Protein AF-A0A644YIU4-F1 (afdb_monomer)

Radius of gyration: 30.13 Å; Cα contacts (8 Å, |Δi|>4): 147; chains: 1; bounding box: 71×39×71 Å

Mean predicted aligned error: 15.91 Å

Foldseek 3Di:
DPDPPVVVVVVPPVPDDDDPQDQDPPPRDRAKDWDDWDWDWDDPVDQQAIWTKIKIWIAHPPPRDIDIDIDIDGDHHDDPPDPPVVVVVVVVVVLVPDDPVVSVVVVVVVLCVLDDPDDPDQDPVNLVSVLVVQLVVVVVVVCVVCVVVVHPDDDPVCSCVRRPVVSVVD

Nearest PDB structures (foldseek):
  2nlk-assembly1_A  TM=4.184E-01  e=1.588E-01  Homo sapiens
  2g5z-assembly1_A  TM=4.501E-01  e=1.317E+00  Aequorea victoria
  5exc-assembly1_C  TM=4.242E-01  e=1.486E+00  Dendronephthya sp. SSAL-2002
  6gp1-assembly1_A  TM=3.666E-01  e=1.399E+00  Lobophyllia hemprichii
  8igd-assembly1_A  TM=3.492E-01  e=1.579E+00  Arabidopsis thaliana

pLDDT: mean 74.52, std 19.33, range [28.09, 94.88]

Solvent-accessible surface area (backbone atoms only — not comparable to full-atom values): 10512 Å² total; per-residue (Å²): 142,81,79,74,70,64,66,71,57,63,76,70,63,82,81,68,77,89,74,77,88,57,56,36,93,86,78,60,47,65,58,64,46,80,78,50,75,52,74,48,81,44,72,57,98,56,92,81,18,40,38,38,38,34,43,30,40,35,34,29,74,82,76,65,50,76,48,79,47,78,49,79,45,73,41,75,53,81,75,77,79,80,58,63,71,60,52,54,52,52,55,50,56,56,54,71,72,46,56,67,72,56,45,56,57,50,49,59,54,53,47,60,76,64,50,63,94,86,58,96,70,86,48,75,68,38,50,54,53,51,45,54,54,49,42,56,54,46,49,51,52,50,54,53,50,33,54,75,72,73,41,94,76,82,55,70,66,57,48,38,62,72,41,47,51,64,54,72,72,106

Structure (mmCIF, N/CA/C/O backbone):
data_AF-A0A644YIU4-F1
#
_entry.id   AF-A0A644YIU4-F1
#
loop_
_atom_site.group_PDB
_atom_site.id
_atom_site.type_symbol
_atom_site.label_atom_id
_atom_site.label_alt_id
_atom_site.label_comp_id
_atom_site.label_asym_id
_atom_site.label_entity_id
_atom_site.label_seq_id
_atom_site.pdbx_PDB_ins_code
_atom_site.Cartn_x
_atom_site.Cartn_y
_atom_site.Cartn_z
_atom_site.occupancy
_atom_site.B_iso_or_equiv
_atom_site.auth_seq_id
_atom_site.auth_comp_id
_atom_site.auth_asym_id
_atom_site.auth_atom_id
_atom_site.pdbx_PDB_model_num
ATOM 1 N N . MET A 1 1 ? -2.515 -24.870 -18.665 1.00 37.53 1 MET A N 1
ATOM 2 C CA . MET A 1 1 ? -1.575 -23.976 -17.951 1.00 37.53 1 MET A CA 1
ATOM 3 C C . MET A 1 1 ? -0.208 -24.645 -17.859 1.00 37.53 1 MET A C 1
ATOM 5 O O . MET A 1 1 ? 0.027 -25.376 -16.913 1.00 37.53 1 MET A O 1
ATOM 9 N N . GLY A 1 2 ? 0.673 -24.462 -18.846 1.00 35.34 2 GLY A N 1
ATOM 10 C CA . GLY A 1 2 ? 1.984 -25.132 -18.809 1.00 35.34 2 GLY A CA 1
ATOM 11 C C . GLY A 1 2 ? 3.060 -24.584 -19.746 1.00 35.34 2 GLY A C 1
ATOM 12 O O . GLY A 1 2 ? 4.132 -25.153 -19.802 1.00 35.34 2 GLY A O 1
ATOM 13 N N . VAL A 1 3 ? 2.814 -23.488 -20.472 1.00 31.75 3 VAL A N 1
ATOM 14 C CA . VAL A 1 3 ? 3.658 -23.115 -21.630 1.00 31.75 3 VAL A CA 1
ATOM 15 C C . VAL A 1 3 ? 4.562 -21.896 -21.380 1.00 31.75 3 VAL A C 1
ATOM 17 O O . VAL A 1 3 ? 5.275 -21.464 -22.279 1.00 31.75 3 VAL A O 1
ATOM 20 N N . LEU A 1 4 ? 4.541 -21.308 -20.174 1.00 33.03 4 LEU A N 1
ATOM 21 C CA . LEU A 1 4 ? 5.275 -20.062 -19.889 1.00 33.03 4 LEU A CA 1
ATOM 22 C C . LEU A 1 4 ? 6.594 -20.259 -19.121 1.00 33.03 4 LEU A C 1
ATOM 24 O O . LEU A 1 4 ? 7.428 -19.359 -19.121 1.00 33.03 4 LEU A O 1
ATOM 28 N N . LEU A 1 5 ? 6.812 -21.425 -18.503 1.00 34.62 5 LEU A N 1
ATOM 29 C CA . LEU A 1 5 ? 8.052 -21.726 -17.772 1.00 34.62 5 LEU A CA 1
ATOM 30 C C . LEU A 1 5 ? 9.185 -22.232 -18.685 1.00 34.62 5 LEU A C 1
ATOM 32 O O . LEU A 1 5 ? 10.351 -22.046 -18.347 1.00 34.62 5 LEU A O 1
ATOM 36 N N . ASP A 1 6 ? 8.872 -22.756 -19.875 1.00 29.41 6 ASP A N 1
ATOM 37 C CA . ASP A 1 6 ? 9.889 -23.279 -20.803 1.00 29.41 6 ASP A CA 1
ATOM 38 C C . ASP A 1 6 ? 10.662 -22.188 -21.562 1.00 29.41 6 ASP A C 1
ATOM 40 O O . ASP A 1 6 ? 11.787 -22.414 -22.003 1.00 29.41 6 ASP A O 1
ATOM 44 N N . LYS A 1 7 ? 10.134 -20.959 -21.655 1.00 32.50 7 LYS A N 1
ATOM 45 C CA . LYS A 1 7 ? 10.847 -19.854 -22.324 1.00 32.50 7 LYS A CA 1
ATOM 46 C C . LYS A 1 7 ? 11.963 -19.233 -21.482 1.00 32.50 7 LYS A C 1
ATOM 48 O O . LYS A 1 7 ? 12.878 -18.645 -22.047 1.00 32.50 7 LYS A O 1
ATOM 53 N N . LEU A 1 8 ? 11.941 -19.401 -20.158 1.00 30.11 8 LEU A N 1
ATOM 54 C CA . LEU A 1 8 ? 13.021 -18.922 -19.282 1.00 30.11 8 LEU A CA 1
ATOM 55 C C . LEU A 1 8 ? 14.241 -19.856 -19.276 1.00 30.11 8 LEU A C 1
ATOM 57 O O . LEU A 1 8 ? 15.320 -19.439 -18.865 1.00 30.11 8 LEU A O 1
ATOM 61 N N . ARG A 1 9 ? 14.103 -21.088 -19.786 1.00 30.33 9 ARG A N 1
ATOM 62 C CA . ARG A 1 9 ? 15.213 -22.044 -19.919 1.00 30.33 9 ARG A CA 1
ATOM 63 C C . ARG A 1 9 ? 16.067 -21.807 -21.172 1.00 30.33 9 ARG A C 1
ATOM 65 O O . ARG A 1 9 ? 17.262 -22.072 -21.144 1.00 30.33 9 ARG A O 1
ATOM 72 N N . LEU A 1 10 ? 15.492 -21.207 -22.219 1.00 34.16 10 LEU A N 1
ATOM 73 C CA . LEU A 1 10 ? 16.189 -20.908 -23.480 1.00 34.16 10 LEU A CA 1
ATOM 74 C C . LEU A 1 10 ? 17.226 -19.774 -23.376 1.00 34.16 10 LEU A C 1
ATOM 76 O O . LEU A 1 10 ? 18.124 -19.699 -24.209 1.00 34.16 10 LEU A O 1
ATOM 80 N N . CYS A 1 11 ? 17.175 -18.924 -22.343 1.00 28.09 11 CYS A N 1
ATOM 81 C CA . CYS A 1 11 ? 18.210 -17.901 -22.123 1.00 28.09 11 CYS A CA 1
ATOM 82 C C . CYS A 1 11 ? 19.535 -18.468 -21.577 1.00 28.09 11 CYS A C 1
ATOM 84 O O . CYS A 1 11 ? 20.538 -17.760 -21.586 1.00 28.09 11 CYS A O 1
ATOM 86 N N . GLY A 1 12 ? 19.560 -19.719 -21.099 1.00 29.08 12 GLY A N 1
ATOM 87 C CA . GLY A 1 12 ? 20.746 -20.335 -20.489 1.00 29.08 12 GLY A CA 1
ATOM 88 C C . GLY A 1 12 ? 21.592 -21.208 -21.423 1.00 29.08 12 GLY A C 1
ATOM 89 O O . GLY A 1 12 ? 22.679 -21.623 -21.030 1.00 29.08 12 GLY A O 1
ATOM 90 N N . GLU A 1 13 ? 21.127 -21.498 -22.643 1.00 29.80 13 GLU A N 1
ATOM 91 C CA . GLU A 1 13 ? 21.777 -22.463 -23.549 1.00 29.80 13 GLU A CA 1
ATOM 92 C C . GLU A 1 13 ? 22.543 -21.841 -24.725 1.00 29.80 13 GLU A C 1
ATOM 94 O O . GLU A 1 13 ? 23.185 -22.566 -25.476 1.00 29.80 13 GLU A O 1
ATOM 99 N N . VAL A 1 14 ? 22.600 -20.509 -24.838 1.00 32.44 14 VAL A N 1
ATOM 100 C CA . VAL A 1 14 ? 23.427 -19.812 -25.854 1.00 32.44 14 VAL A CA 1
ATOM 101 C C . VAL A 1 14 ? 24.814 -19.431 -25.299 1.00 32.44 14 VAL A C 1
ATOM 103 O O . VAL A 1 14 ? 25.458 -18.494 -25.755 1.00 32.44 14 VAL A O 1
ATOM 106 N N . LEU A 1 15 ? 25.296 -20.148 -24.278 1.00 35.03 15 LEU A N 1
ATOM 107 C CA . LEU A 1 15 ? 26.651 -19.990 -23.722 1.00 35.03 15 LEU A CA 1
ATOM 108 C C . LEU A 1 15 ? 27.529 -21.234 -23.923 1.00 35.03 15 LEU A C 1
ATOM 110 O O . LEU A 1 15 ? 28.481 -21.454 -23.176 1.00 35.03 15 LEU A O 1
ATOM 114 N N . ARG A 1 16 ? 27.243 -22.052 -24.942 1.00 34.22 16 ARG A N 1
ATOM 115 C CA . ARG A 1 16 ? 28.120 -23.150 -25.377 1.00 34.22 16 ARG A CA 1
ATOM 116 C C . ARG A 1 16 ? 28.193 -23.187 -26.907 1.00 34.22 16 ARG A C 1
ATOM 118 O O . ARG A 1 16 ? 27.160 -23.314 -27.549 1.00 34.22 16 ARG A O 1
ATOM 125 N N . GLY A 1 17 ? 29.402 -23.055 -27.462 1.00 31.67 17 GLY A N 1
ATOM 126 C CA . GLY A 1 17 ? 29.692 -23.115 -28.905 1.00 31.67 17 GLY A CA 1
ATOM 127 C C . GLY A 1 17 ? 30.431 -21.864 -29.405 1.00 31.67 17 GLY A C 1
ATOM 128 O O . GLY A 1 17 ? 29.782 -20.881 -29.750 1.00 31.67 17 GLY A O 1
ATOM 129 N N . THR A 1 18 ? 31.766 -21.723 -29.336 1.00 46.59 18 THR A N 1
ATOM 130 C CA . THR A 1 18 ? 32.760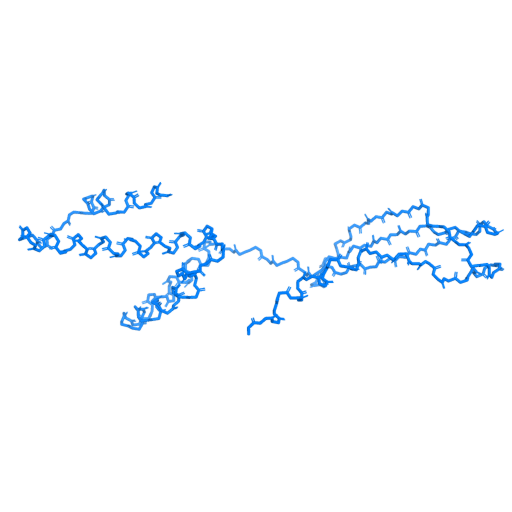 -22.383 -30.221 1.00 46.59 18 THR A CA 1
ATOM 131 C C . THR A 1 18 ? 32.149 -22.635 -31.597 1.00 46.59 18 THR A C 1
ATOM 133 O O . THR A 1 18 ? 31.279 -23.478 -31.716 1.00 46.59 18 THR A O 1
ATOM 136 N N . GLU A 1 19 ? 32.422 -21.813 -32.604 1.00 40.16 19 GLU A N 1
ATOM 137 C CA . GLU A 1 19 ? 33.450 -22.147 -33.593 1.00 40.16 19 GLU A CA 1
ATOM 138 C C . GLU A 1 19 ? 33.891 -20.892 -34.372 1.00 40.16 19 GLU A C 1
ATOM 140 O O . GLU A 1 19 ? 33.069 -20.074 -34.792 1.00 40.16 19 GLU A O 1
ATOM 145 N N . ALA A 1 20 ? 35.196 -20.754 -34.605 1.00 47.03 20 ALA A N 1
ATOM 146 C CA . ALA A 1 20 ? 35.725 -19.936 -35.689 1.00 47.03 20 ALA A CA 1
ATOM 147 C C . ALA A 1 20 ? 35.695 -20.790 -36.973 1.00 47.03 20 ALA A C 1
ATOM 149 O O . ALA A 1 20 ? 36.710 -21.331 -37.388 1.00 47.03 20 ALA A O 1
ATOM 150 N N . THR A 1 21 ? 34.524 -20.982 -37.586 1.00 48.25 21 THR A N 1
ATOM 151 C CA . THR A 1 21 ? 34.343 -21.825 -38.793 1.00 48.25 21 THR A CA 1
ATOM 152 C C . THR A 1 21 ? 34.811 -21.157 -40.100 1.00 48.25 21 THR A C 1
ATOM 154 O O . THR A 1 21 ? 34.220 -21.364 -41.159 1.00 48.25 21 THR A O 1
ATOM 157 N N . GLY A 1 22 ? 35.853 -20.326 -40.059 1.00 57.97 22 GLY A N 1
ATOM 158 C CA . GLY A 1 22 ? 36.414 -19.687 -41.252 1.00 57.97 22 GLY A CA 1
ATOM 159 C C . GLY A 1 22 ? 37.711 -20.364 -41.685 1.00 57.97 22 GLY A C 1
ATOM 160 O O . GLY A 1 22 ? 38.624 -20.486 -40.875 1.00 57.97 22 GLY A O 1
ATOM 161 N N . ALA A 1 23 ? 37.820 -20.762 -42.956 1.00 63.50 23 ALA A N 1
ATOM 162 C CA . ALA A 1 23 ? 39.106 -21.150 -43.533 1.00 63.50 23 ALA A CA 1
ATOM 163 C C . ALA A 1 23 ? 40.090 -19.969 -43.454 1.00 63.50 23 ALA A C 1
ATOM 165 O O . ALA A 1 23 ? 39.718 -18.819 -43.708 1.00 63.50 23 ALA A O 1
ATOM 166 N N . CYS A 1 24 ? 41.346 -20.239 -43.107 1.00 61.34 24 CYS A N 1
ATOM 167 C CA . CYS A 1 24 ? 42.391 -19.228 -43.058 1.00 61.34 24 CYS A CA 1
ATOM 168 C C . CYS A 1 24 ? 42.548 -18.571 -44.439 1.00 61.34 24 CYS A C 1
ATOM 170 O O . CYS A 1 24 ? 42.865 -19.247 -45.413 1.00 61.34 24 CYS A O 1
ATOM 172 N N . GLY A 1 25 ? 42.401 -17.247 -44.534 1.00 67.75 25 GLY A N 1
ATOM 173 C CA . GLY A 1 25 ? 42.569 -16.520 -45.802 1.00 67.75 25 GLY A CA 1
ATOM 174 C C . GLY A 1 25 ? 43.996 -16.536 -46.372 1.00 67.75 25 GLY A C 1
ATOM 175 O O . GLY A 1 25 ? 44.199 -16.086 -47.494 1.00 67.75 25 GLY A O 1
ATOM 176 N N . VAL A 1 26 ? 44.976 -17.038 -45.608 1.00 72.19 26 VAL A N 1
ATOM 177 C CA . VAL A 1 26 ? 46.388 -17.144 -46.012 1.00 72.19 26 VAL A CA 1
ATOM 178 C C . VAL A 1 26 ? 46.709 -18.532 -46.567 1.00 72.19 26 VAL A C 1
ATOM 180 O O . VAL A 1 26 ? 47.259 -18.636 -47.657 1.00 72.19 26 VAL A O 1
ATOM 183 N N . CYS A 1 27 ? 46.378 -19.594 -45.824 1.00 73.69 27 CYS A N 1
ATOM 184 C CA . CYS A 1 27 ? 46.751 -20.969 -46.177 1.00 73.69 27 CYS A CA 1
ATOM 185 C C . CYS A 1 27 ? 45.565 -21.897 -46.490 1.00 73.69 27 CYS A C 1
ATOM 187 O O . CYS A 1 27 ? 45.778 -23.039 -46.879 1.00 73.69 27 CYS A O 1
ATOM 189 N N . GLY A 1 28 ? 44.321 -21.437 -46.334 1.00 71.00 28 GLY A N 1
ATOM 190 C CA . GLY A 1 28 ? 43.111 -22.242 -46.544 1.00 71.00 28 GLY A CA 1
ATOM 191 C C . GLY A 1 28 ? 42.794 -23.241 -45.423 1.00 71.00 28 GLY A C 1
ATOM 192 O O . GLY A 1 28 ? 41.738 -23.866 -45.464 1.00 71.00 28 GLY A O 1
ATOM 193 N N . GLY A 1 29 ? 43.671 -23.368 -44.424 1.00 72.31 29 GLY A N 1
ATOM 194 C CA . GLY A 1 29 ? 43.523 -24.277 -43.288 1.00 72.31 29 GLY A CA 1
ATOM 195 C C . GLY A 1 29 ? 42.293 -24.001 -42.431 1.00 72.31 29 GLY A C 1
ATOM 196 O O . GLY A 1 29 ? 41.887 -22.849 -42.263 1.00 72.31 29 GLY A O 1
ATOM 197 N N . THR A 1 30 ? 41.701 -25.053 -41.872 1.00 71.62 30 THR A N 1
ATOM 198 C CA . THR A 1 30 ? 40.503 -24.955 -41.017 1.00 71.62 30 THR A CA 1
ATOM 199 C C . THR A 1 30 ? 40.824 -25.062 -39.530 1.00 71.62 30 THR A C 1
ATOM 201 O O . THR A 1 30 ? 39.967 -24.757 -38.703 1.00 71.62 30 THR A O 1
ATOM 204 N N . ASP A 1 31 ? 42.044 -25.480 -39.176 1.00 75.06 31 ASP A N 1
ATOM 205 C CA . ASP A 1 31 ? 42.468 -25.587 -37.782 1.00 75.06 31 ASP A CA 1
ATOM 206 C C . ASP A 1 31 ? 42.913 -24.221 -37.225 1.00 75.06 31 ASP A C 1
ATOM 208 O O . ASP A 1 31 ? 43.984 -23.688 -37.551 1.00 75.06 31 ASP A O 1
ATOM 212 N N . THR A 1 32 ? 42.059 -23.625 -36.389 1.00 68.56 32 THR A N 1
ATOM 213 C CA . THR A 1 32 ? 42.287 -22.323 -35.748 1.00 68.56 32 THR A CA 1
ATOM 214 C C . THR A 1 32 ? 42.022 -22.386 -34.243 1.00 68.56 32 THR A C 1
ATOM 216 O O . THR A 1 32 ? 41.074 -23.020 -33.780 1.00 68.56 32 THR A O 1
ATOM 219 N N . THR A 1 33 ? 42.860 -21.705 -33.456 1.00 70.56 33 THR A N 1
ATOM 220 C CA . THR A 1 33 ? 42.744 -21.607 -31.994 1.00 70.56 33 THR A CA 1
ATOM 221 C C . THR A 1 33 ? 42.491 -20.173 -31.544 1.00 70.56 33 THR A C 1
ATOM 223 O O . THR A 1 33 ? 43.123 -19.230 -32.012 1.00 70.56 33 THR A O 1
ATOM 226 N N . LEU A 1 34 ? 41.566 -19.997 -30.599 1.00 65.06 34 LEU A N 1
ATOM 227 C CA . LEU A 1 34 ? 41.334 -18.722 -29.914 1.00 65.06 34 LEU A CA 1
ATOM 228 C C . LEU A 1 34 ? 42.341 -18.585 -28.764 1.00 65.06 34 LEU A C 1
ATOM 230 O O . LEU A 1 34 ? 42.323 -19.409 -27.848 1.00 65.06 34 LEU A O 1
ATOM 234 N N . ARG A 1 35 ? 43.217 -17.573 -28.800 1.00 60.56 35 ARG A N 1
ATOM 235 C CA . ARG A 1 35 ? 44.297 -17.409 -27.803 1.00 60.56 35 ARG A CA 1
ATOM 236 C C . ARG A 1 35 ? 44.003 -16.396 -26.704 1.00 60.56 35 ARG A C 1
ATOM 238 O O . ARG A 1 35 ? 44.474 -16.572 -25.583 1.00 60.56 35 ARG A O 1
ATOM 245 N N . TYR A 1 36 ? 43.231 -15.357 -26.993 1.00 54.84 36 TYR A N 1
ATOM 246 C CA . TYR A 1 36 ? 42.925 -14.311 -26.021 1.00 54.84 36 TYR A CA 1
ATOM 247 C C . TYR A 1 36 ? 41.561 -13.703 -26.318 1.00 54.84 36 TYR A C 1
ATOM 249 O O . TYR A 1 36 ? 41.219 -13.538 -27.484 1.00 54.84 36 TYR A O 1
ATOM 257 N N . ALA A 1 37 ? 40.788 -13.383 -25.280 1.00 59.69 37 ALA A N 1
ATOM 258 C CA . ALA A 1 37 ? 39.533 -12.651 -25.400 1.00 59.69 37 ALA A CA 1
ATOM 259 C C . ALA A 1 37 ? 39.508 -11.520 -24.364 1.00 59.69 37 ALA A C 1
ATOM 261 O O . ALA A 1 37 ? 39.415 -11.779 -23.162 1.00 59.69 37 ALA A O 1
ATOM 262 N N . SER A 1 38 ? 39.575 -10.269 -24.819 1.00 57.00 38 SER A N 1
ATOM 263 C CA . SER A 1 38 ? 39.366 -9.085 -23.979 1.00 57.00 38 SER A CA 1
ATOM 264 C C . SER A 1 38 ? 38.004 -8.474 -24.270 1.00 57.00 38 SER A C 1
ATOM 266 O O . SER A 1 38 ? 37.691 -8.132 -25.407 1.00 57.00 38 SER A O 1
ATOM 268 N N . GLY A 1 39 ? 37.183 -8.328 -23.231 1.00 58.03 39 GLY A N 1
ATOM 269 C CA . GLY A 1 39 ? 35.919 -7.602 -23.311 1.00 58.03 39 GLY A CA 1
ATOM 270 C C . GLY A 1 39 ? 36.105 -6.146 -22.902 1.00 58.03 39 GLY A C 1
ATOM 271 O O . GLY A 1 39 ? 36.403 -5.875 -21.737 1.00 58.03 39 GLY A O 1
ATOM 272 N N . THR A 1 40 ? 35.883 -5.207 -23.817 1.00 58.84 40 THR A N 1
ATOM 273 C CA . THR A 1 40 ? 35.813 -3.776 -23.514 1.00 58.84 40 THR A CA 1
ATOM 274 C C . THR A 1 40 ? 34.353 -3.322 -23.491 1.00 58.84 40 THR A C 1
ATOM 276 O O . THR A 1 40 ? 33.566 -3.534 -24.417 1.00 58.84 40 THR A O 1
ATOM 279 N N . ARG A 1 41 ? 33.952 -2.691 -22.380 1.00 50.62 41 ARG A N 1
ATOM 280 C CA . ARG A 1 41 ? 32.654 -2.013 -22.275 1.00 50.62 41 ARG A CA 1
ATOM 281 C C . ARG A 1 41 ? 32.777 -0.652 -22.947 1.00 50.62 41 ARG A C 1
ATOM 283 O O . ARG A 1 41 ? 33.363 0.263 -22.373 1.00 50.62 41 ARG A O 1
ATOM 290 N N . HIS A 1 42 ? 32.208 -0.514 -24.136 1.00 57.25 42 HIS A N 1
ATOM 291 C CA . HIS A 1 42 ? 32.050 0.781 -24.774 1.00 57.25 42 HIS A CA 1
ATOM 292 C C . HIS A 1 42 ? 30.676 1.334 -24.396 1.00 57.25 42 HIS A C 1
ATOM 294 O O . HIS A 1 42 ? 29.643 0.719 -24.650 1.00 57.25 42 HIS A O 1
ATOM 300 N N . ASN A 1 43 ? 30.660 2.495 -23.744 1.00 54.16 43 ASN A N 1
ATOM 301 C CA . ASN A 1 43 ? 29.434 3.243 -23.509 1.00 54.16 43 ASN A CA 1
ATOM 302 C C . ASN A 1 43 ? 29.267 4.234 -24.670 1.00 54.16 43 ASN A C 1
ATOM 304 O O . ASN A 1 43 ? 29.839 5.325 -24.594 1.00 54.16 43 ASN A O 1
ATOM 308 N N . PRO A 1 44 ? 28.583 3.881 -25.777 1.00 54.59 44 PRO A N 1
ATOM 309 C CA . PRO A 1 44 ? 28.200 4.898 -26.739 1.00 54.59 44 PRO A CA 1
ATOM 310 C C . PRO A 1 44 ? 27.247 5.839 -26.000 1.00 54.59 44 PRO A C 1
ATOM 312 O O . PRO A 1 44 ? 26.249 5.413 -25.429 1.00 54.59 44 PRO A O 1
ATOM 315 N N . THR A 1 45 ? 27.547 7.128 -25.976 1.00 49.66 45 THR A N 1
ATOM 316 C CA . THR A 1 45 ? 26.739 8.170 -25.325 1.00 49.66 45 THR A CA 1
ATOM 317 C C . THR A 1 45 ? 25.393 8.428 -26.036 1.00 49.66 45 THR A C 1
ATOM 319 O O . THR A 1 45 ? 24.891 9.549 -26.027 1.00 49.66 45 THR A O 1
ATOM 322 N N . GLY A 1 46 ? 24.798 7.406 -26.663 1.00 54.56 46 GLY A N 1
ATOM 323 C CA . GLY A 1 46 ? 23.559 7.464 -27.438 1.00 54.56 46 GLY A CA 1
ATOM 324 C C . GLY A 1 46 ? 22.438 6.574 -26.872 1.00 54.56 46 GLY A C 1
ATOM 325 O O . GLY A 1 46 ? 22.680 5.730 -26.010 1.00 54.56 46 GLY A O 1
ATOM 326 N N . PRO A 1 47 ? 21.195 6.730 -27.366 1.00 53.47 47 PRO A N 1
ATOM 327 C CA . PRO A 1 47 ? 19.993 6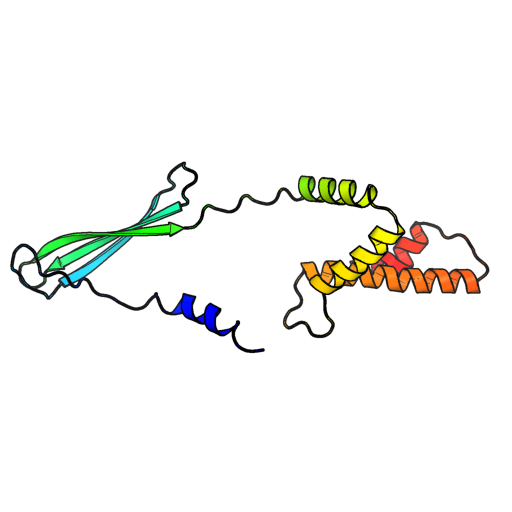.033 -26.873 1.00 53.47 47 PRO A CA 1
ATOM 328 C C . PRO A 1 47 ? 19.974 4.510 -27.125 1.00 53.47 47 PRO A C 1
ATOM 330 O O . PRO A 1 47 ? 19.050 3.817 -26.704 1.00 53.47 47 PRO A O 1
ATOM 333 N N . ASP A 1 48 ? 21.002 3.987 -27.789 1.00 54.03 48 ASP A N 1
ATOM 334 C CA . ASP A 1 48 ? 21.027 2.683 -28.450 1.00 54.03 48 ASP A CA 1
ATOM 335 C C . ASP A 1 48 ? 21.575 1.522 -27.591 1.00 54.03 48 ASP A C 1
ATOM 337 O O . ASP A 1 48 ? 21.734 0.400 -28.093 1.00 54.03 48 ASP A O 1
ATOM 341 N N . GLY A 1 49 ? 21.824 1.776 -26.301 1.00 59.16 49 GLY A N 1
ATOM 342 C CA . GLY A 1 49 ? 22.264 0.782 -25.317 1.00 59.16 49 GLY A CA 1
ATOM 343 C C . GLY A 1 49 ? 23.782 0.664 -25.150 1.00 59.16 49 GLY A C 1
ATOM 344 O O . GLY A 1 49 ? 24.559 1.273 -25.880 1.00 59.16 49 GLY A O 1
ATOM 345 N N . ILE A 1 50 ? 24.217 -0.118 -24.156 1.00 61.84 50 ILE A N 1
ATOM 346 C CA . ILE A 1 50 ? 25.645 -0.360 -23.896 1.00 61.84 50 ILE A CA 1
ATOM 347 C C . ILE A 1 50 ? 26.156 -1.396 -24.902 1.00 61.84 50 ILE A C 1
ATOM 349 O O . ILE A 1 50 ? 25.565 -2.469 -25.051 1.00 61.84 50 ILE A O 1
ATOM 353 N N . LEU A 1 51 ? 27.275 -1.100 -25.565 1.00 62.72 51 LEU A N 1
ATOM 354 C CA . LEU A 1 51 ? 27.950 -2.037 -26.458 1.00 62.72 51 LEU A CA 1
ATOM 355 C C . LEU A 1 51 ? 29.083 -2.713 -25.689 1.00 62.72 51 LEU A C 1
ATOM 357 O O . LEU A 1 51 ? 30.035 -2.067 -25.251 1.00 62.72 51 LEU A O 1
ATOM 361 N N . ILE A 1 52 ? 28.997 -4.028 -25.525 1.00 64.06 52 ILE A N 1
ATOM 362 C CA . ILE A 1 52 ? 30.139 -4.810 -25.054 1.00 64.06 52 ILE A CA 1
ATOM 363 C C . ILE A 1 52 ? 30.799 -5.405 -26.287 1.00 64.06 52 ILE A C 1
ATOM 365 O O . ILE A 1 52 ? 30.199 -6.235 -26.975 1.00 64.06 52 ILE A O 1
ATOM 369 N N . VAL A 1 53 ? 32.014 -4.947 -26.576 1.00 64.25 53 VAL A N 1
ATOM 370 C CA . VAL A 1 53 ? 32.833 -5.484 -27.660 1.00 64.25 53 VAL A CA 1
ATOM 371 C C . VAL A 1 53 ? 33.778 -6.498 -27.038 1.00 64.25 53 VAL A C 1
ATOM 373 O O . VAL A 1 53 ? 34.524 -6.178 -26.116 1.00 64.25 53 VAL A O 1
ATOM 376 N N . TYR A 1 54 ? 33.711 -7.738 -27.505 1.00 62.44 54 TYR A N 1
ATOM 377 C CA . TYR A 1 54 ? 34.724 -8.739 -27.200 1.00 62.44 54 TYR A CA 1
ATOM 378 C C . TYR A 1 54 ? 35.641 -8.849 -28.400 1.00 62.44 54 TYR A C 1
ATOM 380 O O . TYR A 1 54 ? 35.197 -9.246 -29.480 1.00 62.44 54 TYR A O 1
ATOM 388 N N . GLU A 1 55 ? 36.898 -8.487 -28.199 1.00 68.94 55 GLU A N 1
ATOM 389 C CA . GLU A 1 55 ? 37.962 -8.710 -29.164 1.00 68.94 55 GLU A CA 1
ATOM 390 C C . GLU A 1 55 ? 38.640 -10.028 -28.822 1.00 68.94 55 GLU A C 1
ATOM 392 O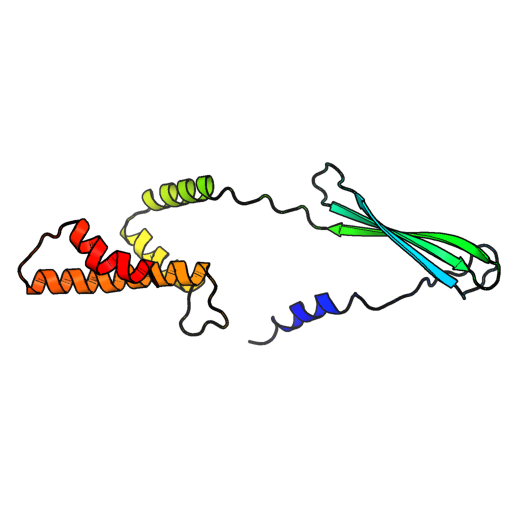 O . GLU A 1 55 ? 39.010 -10.261 -27.667 1.00 68.94 55 GLU A O 1
ATOM 397 N N . ALA A 1 56 ? 38.765 -10.899 -29.818 1.00 67.25 56 ALA A N 1
ATOM 398 C CA . ALA A 1 56 ? 39.471 -12.154 -29.675 1.00 67.25 56 ALA A CA 1
ATOM 399 C C . ALA A 1 56 ? 40.499 -12.353 -30.786 1.00 67.25 56 ALA A C 1
ATOM 401 O O . ALA A 1 56 ? 40.212 -12.114 -31.963 1.00 67.25 56 ALA A O 1
ATOM 402 N N . GLU A 1 57 ? 41.675 -12.830 -30.393 1.00 74.00 57 GLU A N 1
ATOM 403 C CA . GLU A 1 57 ? 42.763 -13.191 -31.297 1.00 74.00 57 GLU A CA 1
ATOM 404 C C . GLU A 1 57 ? 42.627 -14.668 -31.693 1.00 74.00 57 GLU A C 1
ATOM 406 O O . GLU A 1 57 ? 42.578 -15.564 -30.839 1.00 74.00 57 GLU A O 1
ATOM 411 N N . VAL A 1 58 ? 42.538 -14.913 -32.997 1.00 69.12 58 VAL A N 1
ATOM 412 C CA . VAL A 1 58 ? 42.441 -16.229 -33.632 1.00 69.12 58 VAL A CA 1
ATOM 413 C C . VAL A 1 58 ? 43.773 -16.529 -34.308 1.00 69.12 58 VAL A C 1
ATOM 415 O O . VAL A 1 58 ? 44.246 -15.741 -35.122 1.00 69.12 58 VAL A O 1
ATOM 418 N N . VAL A 1 59 ? 44.368 -17.680 -34.011 1.00 73.12 59 VAL A N 1
ATOM 419 C CA . VAL A 1 59 ? 45.628 -18.127 -34.614 1.00 73.12 59 VAL A CA 1
ATOM 420 C C . VAL A 1 59 ? 45.387 -19.385 -35.432 1.00 73.12 59 VAL A C 1
ATO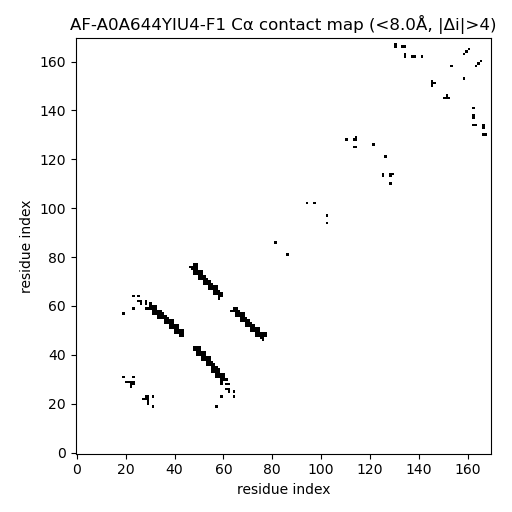M 422 O O . VAL A 1 59 ? 44.821 -20.355 -34.936 1.00 73.12 59 VAL A O 1
ATOM 425 N N . CYS A 1 60 ? 45.825 -19.389 -36.687 1.00 72.50 60 CYS A N 1
ATOM 426 C CA . CYS A 1 60 ? 45.847 -20.589 -37.513 1.00 72.50 60 CYS A CA 1
ATOM 427 C C . CYS A 1 60 ? 47.010 -21.487 -37.086 1.00 72.50 60 CYS A C 1
ATOM 429 O O . CYS A 1 60 ? 48.163 -21.054 -37.093 1.00 72.50 60 CYS A O 1
ATOM 431 N N . ASN A 1 61 ? 46.720 -22.738 -36.736 1.00 77.00 61 ASN A N 1
ATOM 432 C CA . ASN A 1 61 ? 47.743 -23.674 -36.265 1.00 77.00 61 ASN A CA 1
ATOM 433 C C . ASN A 1 61 ? 48.616 -24.218 -37.406 1.00 77.00 61 ASN A C 1
ATOM 435 O O . ASN A 1 61 ? 49.735 -24.657 -37.158 1.00 77.00 61 ASN A O 1
ATOM 439 N N . GLU A 1 62 ? 48.126 -24.169 -38.646 1.00 79.62 62 GLU A N 1
ATOM 440 C CA . GLU A 1 62 ? 48.826 -24.707 -39.816 1.00 79.62 62 GLU A CA 1
ATOM 441 C C . GLU A 1 62 ? 49.895 -23.747 -40.352 1.00 79.62 62 GLU A C 1
ATOM 443 O O . GLU A 1 62 ? 51.015 -24.162 -40.639 1.00 79.62 62 GLU A O 1
ATOM 448 N N . CYS A 1 63 ? 49.569 -22.455 -40.474 1.00 79.50 63 CYS A N 1
ATOM 449 C CA . CYS A 1 63 ? 50.480 -21.450 -41.035 1.00 79.50 63 CYS A CA 1
ATOM 450 C C . CYS A 1 63 ? 50.874 -20.331 -40.060 1.00 79.50 63 CYS A C 1
ATOM 452 O O . CYS A 1 63 ? 51.621 -19.430 -40.435 1.00 79.50 63 CYS A O 1
ATOM 454 N N . GLY A 1 64 ? 50.386 -20.356 -38.816 1.00 75.19 64 GLY A N 1
ATOM 455 C CA . GLY A 1 64 ? 50.718 -19.360 -37.790 1.00 75.19 64 GLY A CA 1
ATOM 456 C C . GLY A 1 64 ? 50.096 -17.978 -38.012 1.00 75.19 64 GLY A C 1
ATOM 457 O O . GLY A 1 64 ? 50.415 -17.046 -37.278 1.00 75.19 64 GLY A O 1
ATOM 458 N N . ALA A 1 65 ? 49.224 -17.824 -39.013 1.00 75.38 65 ALA A N 1
ATOM 459 C CA . ALA A 1 65 ? 48.555 -16.561 -39.298 1.00 75.38 65 ALA A CA 1
ATOM 460 C C . ALA A 1 65 ? 47.665 -16.135 -38.122 1.00 75.38 65 ALA A C 1
ATOM 462 O O . ALA A 1 65 ? 46.914 -16.947 -37.581 1.00 75.38 65 ALA A O 1
ATOM 463 N N . VAL A 1 66 ? 47.728 -14.855 -37.764 1.00 71.31 66 VAL A N 1
ATOM 464 C CA . VAL A 1 66 ? 46.938 -14.254 -36.686 1.00 71.31 66 VAL A CA 1
ATOM 465 C C . VAL A 1 66 ? 45.843 -13.381 -37.293 1.00 71.31 66 VAL A C 1
ATOM 467 O O . VAL A 1 66 ? 46.118 -12.555 -38.164 1.00 71.31 66 VAL A O 1
ATOM 470 N N . GLY A 1 67 ? 44.605 -13.558 -36.841 1.00 67.31 67 GLY A N 1
ATOM 471 C CA . GLY A 1 67 ? 43.456 -12.736 -37.208 1.00 67.31 67 GLY A CA 1
ATOM 472 C C . GLY A 1 67 ? 42.681 -12.282 -35.975 1.00 67.31 67 GLY A C 1
ATOM 473 O O . GLY A 1 67 ? 42.657 -12.970 -34.961 1.00 67.31 67 GLY A O 1
ATOM 474 N N . ASN A 1 68 ? 42.011 -11.135 -36.069 1.00 69.19 68 ASN A N 1
ATOM 475 C CA . ASN A 1 68 ? 41.175 -10.611 -34.988 1.00 69.19 68 ASN A CA 1
ATOM 476 C C . ASN A 1 68 ? 39.698 -10.806 -35.325 1.00 69.19 68 ASN A C 1
ATOM 478 O O . ASN A 1 68 ? 39.272 -10.570 -36.456 1.00 69.19 68 ASN A O 1
ATOM 482 N N . THR A 1 69 ? 38.904 -11.202 -34.333 1.00 63.59 69 THR A N 1
ATOM 483 C CA . THR A 1 69 ? 37.443 -11.259 -34.443 1.00 63.59 69 THR A CA 1
ATOM 484 C C . THR A 1 69 ? 36.810 -10.398 -33.362 1.00 63.59 69 THR A C 1
ATOM 486 O O . THR A 1 69 ? 37.259 -10.387 -32.217 1.00 63.59 69 THR A O 1
ATOM 489 N N . SER A 1 70 ? 35.756 -9.672 -33.726 1.00 61.84 70 SER A N 1
ATOM 490 C CA . SER A 1 70 ? 35.018 -8.809 -32.807 1.00 61.84 70 SER A CA 1
ATOM 491 C C . SER A 1 70 ? 33.578 -9.300 -32.716 1.00 61.84 70 SER A C 1
ATOM 493 O O . SER A 1 70 ? 32.888 -9.389 -33.734 1.00 61.84 70 SER A O 1
ATOM 495 N N . ARG A 1 71 ? 33.093 -9.606 -31.508 1.00 64.94 71 ARG A N 1
ATOM 496 C CA . ARG A 1 71 ? 31.657 -9.820 -31.258 1.00 64.94 71 ARG A CA 1
ATOM 497 C C . ARG A 1 71 ? 31.084 -8.634 -30.505 1.00 64.94 71 ARG A C 1
ATOM 499 O O . ARG A 1 71 ? 31.613 -8.231 -29.473 1.00 64.94 71 ARG A O 1
ATOM 506 N N . ILE A 1 72 ? 29.980 -8.108 -31.020 1.00 64.88 72 ILE A N 1
ATOM 507 C CA . ILE A 1 72 ? 29.282 -6.960 -30.450 1.00 64.88 72 ILE A CA 1
ATOM 508 C C . ILE A 1 72 ? 28.012 -7.466 -29.768 1.00 64.88 72 ILE A C 1
ATOM 510 O O . ILE A 1 72 ? 27.092 -7.939 -30.434 1.00 64.88 72 ILE A O 1
ATOM 514 N N . TRP A 1 73 ? 27.945 -7.335 -28.446 1.00 63.81 73 TRP A N 1
ATOM 515 C CA . TRP A 1 73 ? 26.714 -7.541 -27.688 1.00 63.81 73 TRP A CA 1
ATOM 516 C C . TRP A 1 73 ? 26.064 -6.196 -27.394 1.00 63.81 73 TRP A C 1
ATOM 518 O O . TRP A 1 73 ? 26.677 -5.319 -26.783 1.00 63.81 73 TRP A O 1
ATOM 528 N N . ARG A 1 74 ? 24.808 -6.044 -27.817 1.00 69.75 74 ARG A N 1
ATOM 529 C CA . ARG A 1 74 ? 23.993 -4.871 -27.503 1.00 69.75 74 ARG A CA 1
ATOM 530 C C . ARG A 1 74 ? 23.183 -5.163 -26.246 1.00 69.75 74 ARG A C 1
ATOM 532 O O . ARG A 1 74 ? 22.223 -5.931 -26.295 1.00 69.75 74 ARG A O 1
ATOM 539 N N . LEU A 1 75 ? 23.571 -4.563 -25.125 1.00 66.06 75 LEU A N 1
ATOM 540 C CA . LEU A 1 75 ? 22.726 -4.546 -23.937 1.00 66.06 75 LEU A CA 1
ATOM 541 C C . LEU A 1 75 ? 21.601 -3.531 -24.170 1.00 66.06 75 LEU A C 1
ATOM 543 O O . LEU A 1 75 ? 21.891 -2.416 -24.613 1.00 66.06 75 LEU A O 1
ATOM 547 N N . PRO A 1 76 ? 20.336 -3.878 -23.871 1.00 66.44 76 PRO A N 1
ATOM 548 C CA . PRO A 1 76 ? 19.256 -2.903 -23.842 1.00 66.44 76 PRO A CA 1
ATOM 549 C C . PRO A 1 76 ? 19.659 -1.686 -22.999 1.00 66.44 76 PRO A C 1
ATOM 551 O O . PRO A 1 76 ? 20.377 -1.858 -22.009 1.00 66.44 76 PRO A O 1
ATOM 554 N N . PRO A 1 77 ? 19.230 -0.469 -23.373 1.00 67.44 77 PRO A N 1
ATOM 555 C CA . PRO A 1 77 ? 19.564 0.728 -22.617 1.00 67.44 77 PRO A CA 1
ATOM 556 C C . PRO A 1 77 ? 19.171 0.557 -21.152 1.00 67.44 77 PRO A C 1
ATOM 558 O O . PRO A 1 77 ? 18.098 0.027 -20.843 1.00 67.44 77 PRO A O 1
ATOM 561 N N . ASP A 1 78 ? 20.055 1.004 -20.258 1.00 68.88 78 ASP A N 1
ATOM 562 C CA . ASP A 1 78 ? 19.803 0.944 -18.825 1.00 68.88 78 ASP A CA 1
ATOM 563 C C . ASP A 1 78 ? 18.500 1.682 -18.522 1.00 68.88 78 ASP A C 1
ATOM 565 O O . ASP A 1 78 ? 18.355 2.883 -18.773 1.00 68.88 78 ASP A O 1
ATOM 569 N N . LYS A 1 79 ? 17.521 0.945 -17.986 1.00 70.25 79 LYS A N 1
ATOM 570 C CA . LYS A 1 79 ? 16.241 1.531 -17.596 1.00 70.25 79 LYS A CA 1
ATOM 571 C C . LYS A 1 79 ? 16.521 2.628 -16.558 1.00 70.25 79 LYS A C 1
ATOM 573 O O . LYS A 1 79 ? 17.164 2.340 -15.543 1.00 70.25 79 LYS A O 1
ATOM 578 N N . PRO A 1 80 ? 16.031 3.867 -16.762 1.00 78.94 80 PRO A N 1
ATOM 579 C CA . PRO A 1 80 ? 16.270 4.944 -15.816 1.00 78.94 80 PRO A CA 1
ATOM 580 C C . PRO A 1 80 ? 15.730 4.554 -14.441 1.00 78.94 80 PRO A C 1
ATOM 582 O O . PRO A 1 80 ? 14.636 3.994 -14.312 1.00 78.94 80 PRO A O 1
ATOM 585 N N . ARG A 1 81 ? 16.510 4.841 -13.394 1.00 77.81 81 ARG A N 1
ATOM 586 C CA . ARG A 1 81 ? 16.097 4.551 -12.018 1.00 77.81 81 ARG A CA 1
ATOM 587 C C . ARG A 1 81 ? 14.803 5.302 -11.718 1.00 77.81 81 ARG A C 1
ATOM 589 O O . ARG A 1 81 ? 14.733 6.517 -11.890 1.00 77.81 81 ARG A O 1
ATOM 596 N N . LEU A 1 82 ? 13.797 4.585 -11.219 1.00 85.69 82 LEU A N 1
ATOM 597 C CA . LEU A 1 82 ? 12.531 5.191 -10.821 1.00 85.69 82 LEU A CA 1
ATOM 598 C C . LEU A 1 82 ? 12.771 6.221 -9.709 1.00 85.69 82 LEU A C 1
ATOM 600 O O . LEU A 1 82 ? 13.288 5.888 -8.636 1.00 85.69 82 LEU A O 1
ATOM 604 N N . ASN A 1 83 ? 12.366 7.470 -9.943 1.00 90.31 83 ASN A N 1
ATOM 605 C CA . ASN A 1 83 ? 12.379 8.492 -8.904 1.00 90.31 83 ASN A CA 1
ATOM 606 C C . ASN A 1 83 ? 11.246 8.212 -7.907 1.00 90.31 83 ASN A C 1
ATOM 608 O O . ASN A 1 83 ? 10.111 8.641 -8.098 1.00 90.31 83 ASN A O 1
ATOM 612 N N . ARG A 1 84 ? 11.578 7.495 -6.828 1.00 89.88 84 ARG A N 1
ATOM 613 C CA . ARG A 1 84 ? 10.620 7.006 -5.821 1.00 89.88 84 ARG A CA 1
ATOM 614 C C . ARG A 1 84 ? 9.780 8.121 -5.191 1.00 89.88 84 ARG A C 1
ATOM 616 O O . ARG A 1 84 ? 8.592 7.930 -4.973 1.00 89.88 84 ARG A O 1
ATOM 623 N N . LYS A 1 85 ? 10.381 9.288 -4.917 1.00 92.00 85 LYS A N 1
ATOM 624 C CA . LYS A 1 85 ? 9.675 10.427 -4.300 1.00 92.00 85 LYS A CA 1
ATOM 625 C C . LYS A 1 85 ? 8.693 11.074 -5.268 1.00 92.00 85 LYS A C 1
ATOM 627 O O . LYS A 1 85 ? 7.602 11.445 -4.855 1.00 92.00 85 LYS A O 1
ATOM 632 N N . LYS A 1 86 ? 9.096 11.225 -6.533 1.00 93.38 86 LYS A N 1
ATOM 633 C CA . LYS A 1 86 ? 8.229 11.765 -7.584 1.00 93.38 86 LYS A CA 1
ATOM 634 C C . LYS A 1 86 ? 7.052 10.820 -7.832 1.00 93.38 86 LYS A C 1
ATOM 636 O O . LYS A 1 86 ? 5.913 11.246 -7.709 1.00 93.38 86 LYS A O 1
ATOM 641 N N . PHE A 1 87 ? 7.350 9.536 -8.021 1.00 91.81 87 PHE A N 1
ATOM 642 C CA . PHE A 1 87 ? 6.350 8.492 -8.219 1.00 91.81 87 PHE A CA 1
ATOM 643 C C . PHE A 1 87 ? 5.316 8.446 -7.083 1.00 91.81 87 PHE A C 1
ATOM 645 O O . PHE A 1 87 ? 4.122 8.452 -7.345 1.00 91.81 87 PHE A O 1
ATOM 652 N N . ALA A 1 88 ? 5.758 8.480 -5.819 1.00 90.62 88 ALA A N 1
ATOM 653 C CA . ALA A 1 88 ? 4.843 8.465 -4.677 1.00 90.62 88 ALA A CA 1
ATOM 654 C C . ALA A 1 88 ? 3.886 9.669 -4.657 1.00 90.62 88 ALA A C 1
ATOM 656 O O . ALA A 1 88 ? 2.712 9.513 -4.341 1.00 90.62 88 ALA A O 1
ATOM 657 N N . LYS A 1 89 ? 4.379 10.865 -5.002 1.00 94.12 89 LYS A N 1
ATOM 658 C CA . LYS A 1 89 ? 3.554 12.080 -5.039 1.00 94.12 89 LYS A CA 1
ATOM 659 C C . LYS A 1 89 ? 2.531 12.049 -6.170 1.00 94.12 89 LYS A C 1
ATOM 661 O O . LYS A 1 89 ? 1.388 12.417 -5.943 1.00 94.12 89 LYS A O 1
ATOM 666 N N . GLU A 1 90 ? 2.946 11.623 -7.359 1.00 94.69 90 GLU A N 1
ATOM 667 C CA . GLU A 1 90 ? 2.073 11.553 -8.536 1.00 94.69 90 GLU A CA 1
ATOM 668 C C . GLU A 1 90 ? 0.937 10.552 -8.314 1.00 94.69 90 GLU A C 1
ATOM 670 O O . GLU A 1 90 ? -0.227 10.908 -8.464 1.00 94.69 90 GLU A O 1
ATOM 675 N N . VAL A 1 91 ? 1.258 9.348 -7.833 1.00 93.50 91 VAL A N 1
ATOM 676 C CA . VAL A 1 91 ? 0.254 8.305 -7.578 1.00 93.50 91 VAL A CA 1
ATOM 677 C C . VAL A 1 91 ? -0.752 8.725 -6.505 1.00 93.50 91 VAL A C 1
ATOM 679 O O . VAL A 1 91 ? -1.945 8.485 -6.668 1.00 93.50 91 VAL A O 1
ATOM 682 N N . LEU A 1 92 ? -0.305 9.361 -5.414 1.00 92.00 92 LEU A N 1
ATOM 683 C CA . LEU A 1 92 ? -1.225 9.845 -4.378 1.00 92.00 92 LEU A CA 1
ATOM 684 C C . LEU A 1 92 ? -2.128 10.968 -4.895 1.00 92.00 92 LEU A C 1
ATOM 686 O O . LEU A 1 92 ? -3.325 10.942 -4.634 1.00 92.00 92 LEU A O 1
ATOM 690 N N . ALA A 1 93 ? -1.581 11.902 -5.675 1.00 94.44 93 ALA A N 1
ATOM 691 C CA . ALA A 1 93 ? -2.363 12.985 -6.262 1.00 94.44 93 ALA A CA 1
ATOM 692 C C . ALA A 1 93 ? -3.419 12.473 -7.258 1.00 94.44 93 ALA A C 1
ATOM 694 O O . ALA A 1 93 ? -4.525 13.006 -7.300 1.00 94.44 93 ALA A O 1
ATOM 695 N N . GLU A 1 94 ? -3.104 11.442 -8.047 1.00 92.31 94 GLU A N 1
ATOM 696 C CA . GLU A 1 94 ? -4.075 10.780 -8.930 1.00 92.31 94 GLU A CA 1
ATOM 697 C C . GLU A 1 94 ? -5.140 10.017 -8.133 1.00 92.31 94 GLU A C 1
ATOM 699 O O . GLU A 1 94 ? -6.321 10.047 -8.482 1.00 92.31 94 GLU A O 1
ATOM 704 N N . PHE A 1 95 ? -4.744 9.363 -7.038 1.00 89.94 95 PHE A N 1
ATOM 705 C CA . PHE A 1 95 ? -5.662 8.617 -6.183 1.00 89.94 95 PHE A CA 1
ATOM 706 C C . PHE A 1 95 ? -6.672 9.529 -5.474 1.00 89.94 95 PHE A C 1
ATOM 708 O O . PHE A 1 95 ? -7.857 9.209 -5.444 1.00 89.94 95 PHE A O 1
ATOM 715 N N . GLU A 1 96 ? -6.231 10.684 -4.971 1.00 90.06 96 GLU A N 1
ATOM 716 C CA . GLU A 1 96 ? -7.088 11.683 -4.311 1.00 90.06 96 GLU A CA 1
ATOM 717 C C . GLU A 1 96 ? -8.134 12.310 -5.249 1.00 90.06 96 GLU A C 1
ATOM 719 O O . GLU A 1 96 ? -9.159 12.806 -4.786 1.00 90.06 96 GLU A O 1
ATOM 724 N N . GLN A 1 97 ? -7.907 12.280 -6.565 1.00 91.81 97 GLN A N 1
ATOM 725 C CA . GLN A 1 97 ? -8.862 12.781 -7.560 1.00 91.81 97 GLN A CA 1
ATOM 726 C C . GLN A 1 97 ? -9.978 11.780 -7.882 1.00 91.81 97 GLN A C 1
ATOM 728 O O . GLN A 1 97 ? -10.976 12.149 -8.508 1.00 91.81 97 GLN A O 1
ATOM 733 N N . MET A 1 98 ? -9.822 10.509 -7.502 1.00 85.94 98 MET A N 1
ATOM 734 C CA . MET A 1 98 ? -10.843 9.497 -7.744 1.00 85.94 98 MET A CA 1
ATOM 735 C C . MET A 1 98 ? -11.992 9.604 -6.738 1.00 85.94 98 MET A C 1
ATOM 737 O O . MET A 1 98 ? -11.802 9.903 -5.564 1.00 85.94 98 MET A O 1
ATOM 741 N N . ASP A 1 99 ? -13.203 9.286 -7.200 1.00 89.50 99 ASP A N 1
ATOM 742 C CA . ASP A 1 99 ? -14.358 9.108 -6.319 1.00 89.50 99 ASP A CA 1
ATOM 743 C C . ASP A 1 99 ? -14.104 7.986 -5.300 1.00 89.50 99 ASP A C 1
ATOM 745 O O . ASP A 1 99 ? -13.592 6.926 -5.666 1.00 89.50 99 ASP A O 1
ATOM 749 N N . VAL A 1 100 ? -14.509 8.203 -4.046 1.00 87.56 100 VAL A N 1
ATOM 750 C CA . VAL A 1 100 ? -14.213 7.313 -2.908 1.00 87.56 100 VAL A CA 1
ATOM 751 C C . VAL A 1 100 ? -14.680 5.878 -3.169 1.00 87.56 100 VAL A C 1
ATOM 753 O O . VAL A 1 100 ? -13.910 4.934 -2.997 1.00 87.56 100 VAL A O 1
ATOM 756 N N . LEU A 1 101 ? -15.909 5.693 -3.667 1.00 86.25 101 LEU A N 1
ATOM 757 C CA . LEU A 1 101 ? -16.460 4.354 -3.907 1.00 86.25 101 LEU A CA 1
ATOM 758 C C . LEU A 1 101 ? -15.745 3.644 -5.061 1.00 86.25 101 LEU A C 1
ATOM 760 O O . LEU A 1 101 ? -15.529 2.428 -5.018 1.00 86.25 101 LEU A O 1
ATOM 764 N N . ARG A 1 102 ? -15.355 4.393 -6.100 1.00 87.00 102 ARG A N 1
ATOM 765 C CA . ARG A 1 102 ? -14.525 3.845 -7.183 1.00 87.00 102 ARG A CA 1
ATOM 766 C C . ARG A 1 102 ? -13.137 3.477 -6.682 1.00 87.00 102 ARG A C 1
ATOM 768 O O . ARG A 1 102 ? -12.655 2.398 -7.028 1.00 87.00 102 ARG A O 1
ATOM 775 N N . ALA A 1 103 ? -12.517 4.343 -5.887 1.00 88.19 103 ALA A N 1
ATOM 776 C CA . ALA A 1 103 ? -11.188 4.131 -5.337 1.00 88.19 103 ALA A CA 1
ATOM 777 C C . ALA A 1 103 ? -11.141 2.830 -4.525 1.00 88.19 103 ALA A C 1
ATOM 779 O O . ALA A 1 103 ? -10.307 1.974 -4.815 1.00 88.19 103 ALA A O 1
ATOM 780 N N . ASP A 1 104 ? -12.099 2.615 -3.623 1.00 87.50 104 ASP A N 1
ATOM 781 C CA . ASP A 1 104 ? -12.182 1.397 -2.809 1.00 87.50 104 ASP A CA 1
ATOM 782 C C . ASP A 1 104 ? -12.372 0.133 -3.662 1.00 87.50 104 ASP A C 1
ATOM 784 O O . ASP A 1 104 ? -11.690 -0.884 -3.474 1.00 87.50 104 ASP A O 1
ATOM 788 N N . PHE A 1 105 ? -13.264 0.196 -4.655 1.00 89.38 105 PHE A N 1
ATOM 789 C CA . PHE A 1 105 ? -13.533 -0.932 -5.545 1.00 89.38 105 PHE A CA 1
ATOM 790 C C . PHE A 1 105 ? -12.308 -1.320 -6.385 1.00 89.38 105 PHE A C 1
ATOM 792 O O . PHE A 1 105 ? -11.962 -2.505 -6.489 1.00 89.38 105 PHE A O 1
ATOM 799 N N . PHE A 1 106 ? -11.629 -0.339 -6.985 1.00 90.00 106 PHE A N 1
ATOM 800 C CA . PHE A 1 106 ? -10.438 -0.595 -7.795 1.00 90.00 106 PHE A CA 1
ATOM 801 C C . PHE A 1 106 ? -9.217 -0.945 -6.944 1.00 90.00 106 PHE A C 1
ATOM 803 O O . PHE A 1 106 ? -8.420 -1.782 -7.372 1.00 90.00 106 PHE A O 1
ATOM 810 N N . LEU A 1 107 ? -9.107 -0.419 -5.722 1.00 91.19 107 LEU A N 1
ATOM 811 C CA . LEU A 1 107 ? -8.055 -0.792 -4.780 1.00 91.19 107 LEU A CA 1
ATOM 812 C C . LEU A 1 107 ? -8.153 -2.276 -4.411 1.00 91.19 107 LEU A C 1
ATOM 814 O O . LEU A 1 107 ? -7.149 -2.991 -4.444 1.00 91.19 107 LEU A O 1
ATOM 818 N N . ARG A 1 108 ? -9.367 -2.786 -4.159 1.00 88.88 108 ARG A N 1
ATOM 819 C CA . ARG A 1 108 ? -9.576 -4.218 -3.892 1.00 88.88 108 ARG A CA 1
ATOM 820 C C . ARG A 1 108 ? -9.174 -5.097 -5.078 1.00 88.88 108 ARG A C 1
ATOM 822 O O . ARG A 1 108 ? -8.604 -6.167 -4.865 1.00 88.88 108 ARG A O 1
ATOM 829 N N . LYS A 1 109 ? -9.427 -4.648 -6.313 1.00 89.06 109 LYS A N 1
ATOM 830 C CA . LYS A 1 109 ? -8.964 -5.342 -7.528 1.00 89.06 109 LYS A CA 1
ATOM 831 C C . LYS A 1 109 ? -7.443 -5.304 -7.669 1.00 89.06 109 LYS A C 1
ATOM 833 O O . LYS A 1 109 ? -6.845 -6.338 -7.947 1.00 89.06 109 LYS A O 1
ATOM 838 N N . ALA A 1 110 ? -6.823 -4.148 -7.441 1.00 90.38 110 ALA A N 1
ATOM 839 C CA . ALA A 1 110 ? -5.376 -3.968 -7.542 1.00 90.38 110 ALA A CA 1
ATOM 840 C C . ALA A 1 110 ? -4.609 -4.834 -6.532 1.00 90.38 110 ALA A C 1
ATOM 842 O O . ALA A 1 110 ? -3.575 -5.408 -6.871 1.00 90.38 110 ALA A O 1
ATOM 843 N N . ILE A 1 111 ? -5.152 -5.001 -5.321 1.00 91.75 111 ILE A N 1
ATOM 844 C CA . ILE A 1 111 ? -4.608 -5.918 -4.311 1.00 91.75 111 ILE A CA 1
ATOM 845 C C . ILE A 1 111 ? -4.477 -7.344 -4.874 1.00 91.75 111 ILE A C 1
ATOM 847 O O . ILE A 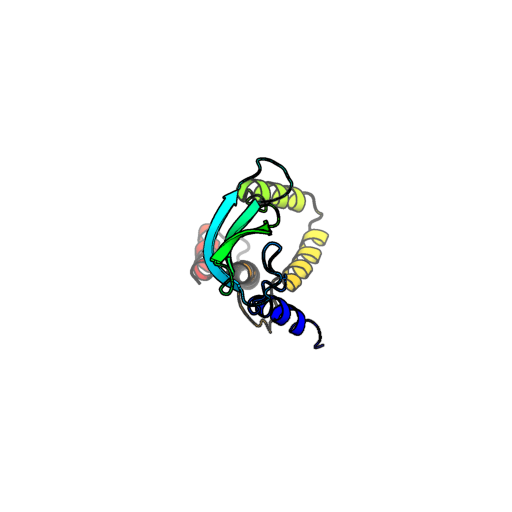1 111 ? -3.430 -7.963 -4.706 1.00 91.75 111 ILE A O 1
ATOM 851 N N . GLY A 1 112 ? -5.482 -7.839 -5.603 1.00 86.69 112 GLY A N 1
ATOM 852 C CA . GLY A 1 112 ? -5.454 -9.182 -6.197 1.00 86.69 112 GLY A CA 1
ATOM 853 C C . GLY A 1 112 ? -4.391 -9.380 -7.285 1.00 86.69 112 GLY A C 1
ATOM 854 O O . GLY A 1 112 ? -4.028 -10.514 -7.580 1.00 86.69 112 GLY A O 1
ATOM 855 N N . CYS A 1 113 ? -3.861 -8.298 -7.862 1.00 87.38 113 CYS A N 1
ATOM 856 C CA . CYS A 1 113 ? -2.748 -8.367 -8.812 1.00 87.38 113 CYS A CA 1
ATOM 857 C C . CYS A 1 113 ? -1.387 -8.531 -8.119 1.00 87.38 113 CYS A C 1
ATOM 859 O O . CYS A 1 113 ? -0.441 -9.002 -8.744 1.00 87.38 113 CYS A O 1
ATOM 861 N N . MET A 1 114 ? -1.279 -8.106 -6.857 1.00 88.19 114 MET A N 1
ATOM 862 C CA . MET A 1 114 ? -0.025 -8.079 -6.097 1.00 88.19 114 MET A CA 1
ATOM 863 C C . MET A 1 114 ? 0.090 -9.243 -5.117 1.00 88.19 114 MET A C 1
ATOM 865 O O . MET A 1 114 ? 1.196 -9.698 -4.837 1.00 88.19 114 MET A O 1
ATOM 869 N N . VAL A 1 115 ? -1.037 -9.691 -4.559 1.00 90.25 115 VAL A N 1
ATOM 870 C CA . VAL A 1 115 ? -1.072 -10.729 -3.529 1.00 90.25 115 VAL A CA 1
ATOM 871 C C . VAL A 1 115 ? -2.183 -11.738 -3.796 1.00 90.25 115 VAL A C 1
ATOM 873 O O . VAL A 1 115 ? -3.300 -11.382 -4.170 1.00 90.25 115 VAL A O 1
ATOM 876 N N . ALA A 1 116 ? -1.874 -13.009 -3.557 1.00 87.25 116 ALA A N 1
ATOM 877 C CA . ALA A 1 116 ? -2.796 -14.134 -3.659 1.00 87.25 116 ALA A CA 1
ATOM 878 C C . ALA A 1 116 ? -2.587 -15.084 -2.464 1.00 87.25 116 ALA A C 1
ATOM 880 O O . ALA A 1 116 ? -1.518 -15.056 -1.855 1.00 87.25 116 ALA A O 1
ATOM 881 N N . PRO A 1 117 ? -3.577 -15.917 -2.097 1.00 85.62 117 PRO A N 1
ATOM 882 C CA . PRO A 1 117 ? -3.389 -16.918 -1.045 1.00 85.62 117 PRO A CA 1
ATOM 883 C C . PRO A 1 117 ? -2.297 -17.936 -1.411 1.00 85.62 117 PRO A C 1
ATOM 885 O O . PRO A 1 117 ? -1.461 -18.259 -0.574 1.00 85.62 117 PRO A O 1
ATOM 888 N N . ASP A 1 118 ? -2.245 -18.353 -2.679 1.00 85.19 118 ASP A N 1
ATOM 889 C CA . ASP A 1 118 ? -1.309 -19.366 -3.174 1.00 85.19 118 ASP A CA 1
ATOM 890 C C . ASP A 1 118 ? -0.183 -18.722 -4.001 1.00 85.19 118 ASP A C 1
ATOM 892 O O . ASP A 1 118 ? -0.121 -18.846 -5.227 1.00 85.19 118 ASP A O 1
ATOM 896 N N . MET A 1 119 ? 0.706 -17.980 -3.337 1.00 84.69 119 MET A N 1
ATOM 897 C CA . MET A 1 119 ? 1.890 -17.394 -3.978 1.00 84.69 119 MET A CA 1
ATOM 898 C C . MET A 1 119 ? 3.084 -18.345 -3.920 1.00 84.69 119 MET A C 1
ATOM 900 O O . MET A 1 119 ? 3.393 -18.912 -2.875 1.00 84.69 119 MET A O 1
ATOM 904 N N . ARG A 1 120 ? 3.808 -18.469 -5.039 1.00 85.31 120 ARG A N 1
ATOM 905 C CA . ARG A 1 120 ? 5.052 -19.252 -5.100 1.00 85.31 120 ARG A CA 1
ATOM 906 C C . ARG A 1 120 ? 6.160 -18.637 -4.242 1.00 85.31 120 ARG A C 1
ATOM 908 O O . ARG A 1 120 ? 6.909 -19.364 -3.602 1.00 85.31 120 ARG A O 1
ATOM 915 N N . GLU A 1 121 ? 6.262 -17.312 -4.254 1.00 88.44 121 GLU A N 1
ATOM 916 C CA . GLU A 1 121 ? 7.239 -16.538 -3.492 1.00 88.44 121 GLU A CA 1
ATOM 917 C C . GLU A 1 121 ? 6.571 -15.273 -2.956 1.00 88.44 121 GLU A C 1
ATOM 919 O O . GLU A 1 121 ? 5.729 -14.673 -3.627 1.00 88.44 121 GLU A O 1
ATOM 924 N N . VAL A 1 122 ? 6.960 -14.863 -1.750 1.00 88.50 122 VAL A N 1
ATOM 925 C CA . VAL A 1 122 ? 6.467 -13.639 -1.113 1.00 88.50 122 VAL A CA 1
ATOM 926 C C . VAL A 1 122 ? 7.575 -12.596 -1.172 1.00 88.50 122 VAL A C 1
ATOM 928 O O . VAL A 1 122 ? 8.563 -12.688 -0.445 1.00 88.50 122 VAL A O 1
ATOM 931 N N . THR A 1 123 ? 7.428 -11.613 -2.060 1.00 90.25 123 THR A N 1
ATOM 932 C CA . THR A 1 123 ? 8.412 -10.533 -2.207 1.00 90.25 123 THR A CA 1
ATOM 933 C C . THR A 1 123 ? 8.222 -9.452 -1.130 1.00 90.25 123 THR A C 1
ATOM 935 O O . THR A 1 123 ? 7.130 -9.327 -0.566 1.00 90.25 123 THR A O 1
ATOM 938 N N . PRO A 1 124 ? 9.240 -8.620 -0.837 1.00 88.44 124 PRO A N 1
ATOM 939 C CA . PRO A 1 124 ? 9.099 -7.503 0.103 1.00 88.44 124 PRO A CA 1
ATOM 940 C C . PRO A 1 124 ? 7.969 -6.527 -0.263 1.00 88.44 124 PRO A C 1
ATOM 942 O O . PRO A 1 124 ? 7.303 -5.980 0.617 1.00 88.44 124 PRO A O 1
ATOM 945 N N . GLU A 1 125 ? 7.713 -6.331 -1.557 1.00 89.31 125 GLU A N 1
ATOM 946 C CA . GLU A 1 125 ? 6.605 -5.518 -2.062 1.00 89.31 125 GLU A CA 1
ATOM 947 C C . GLU A 1 125 ? 5.249 -6.153 -1.728 1.00 89.31 125 GLU A C 1
ATOM 949 O O . GLU A 1 125 ? 4.336 -5.455 -1.280 1.00 89.31 125 GLU A O 1
ATOM 954 N N . ALA A 1 126 ? 5.131 -7.479 -1.873 1.00 91.00 126 ALA A N 1
ATOM 955 C CA . ALA A 1 126 ? 3.941 -8.228 -1.478 1.00 91.00 126 ALA A CA 1
ATOM 956 C C . ALA A 1 126 ? 3.693 -8.129 0.038 1.00 91.00 126 ALA A C 1
ATOM 958 O O . ALA A 1 126 ? 2.561 -7.877 0.455 1.00 91.00 126 ALA A O 1
ATOM 959 N N . VAL A 1 127 ? 4.740 -8.227 0.871 1.00 92.25 127 VAL A N 1
ATOM 960 C CA . VAL A 1 127 ? 4.631 -8.025 2.333 1.00 92.25 127 VAL A CA 1
ATOM 961 C C . VAL A 1 127 ? 4.096 -6.631 2.665 1.00 92.25 127 VAL A C 1
ATOM 963 O O . VAL A 1 127 ? 3.246 -6.496 3.545 1.00 92.25 127 VAL A O 1
ATOM 966 N N . GLY A 1 128 ? 4.537 -5.596 1.943 1.00 92.69 128 GLY A N 1
ATOM 967 C CA . GLY A 1 128 ? 4.012 -4.237 2.102 1.00 92.69 128 GLY A CA 1
ATOM 968 C C . GLY A 1 128 ? 2.496 -4.159 1.892 1.00 92.69 128 GLY A C 1
ATOM 969 O O . GLY A 1 128 ? 1.784 -3.576 2.713 1.00 92.69 128 GLY A O 1
ATOM 970 N N . VAL A 1 129 ? 1.985 -4.807 0.841 1.00 93.50 129 VAL A N 1
ATOM 971 C CA . VAL A 1 129 ? 0.539 -4.871 0.558 1.00 93.50 129 VAL A CA 1
ATOM 972 C C . VAL A 1 129 ? -0.201 -5.706 1.609 1.00 93.50 129 VAL A C 1
ATOM 974 O O . VAL A 1 129 ? -1.266 -5.302 2.075 1.00 93.50 129 VAL A O 1
ATOM 977 N N . LEU A 1 130 ? 0.363 -6.834 2.048 1.00 93.56 130 LEU A N 1
ATOM 978 C CA . LEU A 1 130 ? -0.233 -7.664 3.102 1.00 93.56 130 LEU A CA 1
ATOM 979 C C . LEU A 1 130 ? -0.354 -6.909 4.434 1.00 93.56 130 LEU A C 1
ATOM 981 O O . LEU A 1 130 ? -1.382 -7.022 5.103 1.00 93.56 130 LEU A O 1
ATOM 985 N N . LYS A 1 131 ? 0.644 -6.094 4.799 1.00 94.38 131 LYS A N 1
ATOM 986 C CA . LYS A 1 131 ? 0.574 -5.216 5.979 1.00 94.38 131 LYS A CA 1
ATOM 987 C C . LYS A 1 131 ? -0.556 -4.197 5.861 1.00 94.38 131 LYS A C 1
ATOM 989 O O . LYS A 1 131 ? -1.297 -4.018 6.823 1.00 94.38 131 LYS A O 1
ATOM 994 N N . LEU A 1 132 ? -0.738 -3.586 4.688 1.00 93.31 132 LEU A N 1
ATOM 995 C CA . LEU A 1 132 ? -1.852 -2.666 4.433 1.00 93.31 132 LEU A CA 1
ATOM 996 C C . LEU A 1 132 ? -3.207 -3.357 4.644 1.00 93.31 132 LEU A C 1
ATOM 998 O O . LEU A 1 132 ? -4.068 -2.827 5.347 1.00 93.31 132 LEU A O 1
ATOM 1002 N N . ILE A 1 133 ? -3.379 -4.568 4.105 1.00 93.75 133 ILE A N 1
ATOM 1003 C CA . ILE A 1 133 ? -4.605 -5.360 4.297 1.00 93.75 133 ILE A CA 1
ATOM 1004 C C . ILE A 1 133 ? -4.809 -5.693 5.777 1.00 93.75 133 ILE A C 1
ATOM 1006 O O . ILE A 1 133 ? -5.922 -5.584 6.290 1.00 93.75 133 ILE A O 1
ATOM 1010 N N . LYS A 1 134 ? -3.743 -6.090 6.478 1.00 94.19 134 LYS A N 1
ATOM 1011 C CA . LYS A 1 134 ? -3.807 -6.432 7.900 1.00 94.19 134 LYS A CA 1
ATOM 1012 C C . LYS A 1 134 ? -4.200 -5.226 8.752 1.00 94.19 134 LYS A C 1
ATOM 1014 O O . LYS A 1 134 ? -5.016 -5.400 9.653 1.00 94.19 134 LYS A O 1
ATOM 1019 N N . ILE A 1 135 ? -3.693 -4.029 8.439 1.00 94.88 135 ILE A N 1
ATOM 1020 C CA . ILE A 1 135 ? -4.109 -2.782 9.098 1.00 94.88 135 ILE A CA 1
ATOM 1021 C C . ILE A 1 135 ? -5.610 -2.591 8.903 1.00 94.88 135 ILE A C 1
ATOM 1023 O O . ILE A 1 135 ? -6.316 -2.477 9.893 1.00 94.88 135 ILE A O 1
ATOM 1027 N N . ALA A 1 136 ? -6.121 -2.674 7.671 1.00 92.88 136 ALA A N 1
ATOM 1028 C CA . ALA A 1 136 ? -7.554 -2.511 7.410 1.00 92.88 136 ALA A CA 1
ATOM 1029 C C . ALA A 1 136 ? -8.432 -3.500 8.208 1.00 92.88 136 ALA A C 1
ATOM 1031 O O . ALA A 1 136 ? -9.462 -3.112 8.761 1.00 92.88 136 ALA A O 1
ATOM 1032 N N . VAL A 1 137 ? -8.010 -4.766 8.318 1.00 94.19 137 VAL A N 1
ATOM 1033 C CA . VAL A 1 137 ? -8.726 -5.791 9.100 1.00 94.19 137 VAL A CA 1
ATOM 1034 C C . VAL A 1 137 ? -8.737 -5.458 10.592 1.00 94.19 137 VAL A C 1
ATOM 1036 O O . VAL A 1 137 ? -9.786 -5.539 11.231 1.00 94.19 137 VAL A O 1
ATOM 1039 N N . GLU A 1 138 ? -7.589 -5.096 11.160 1.00 94.00 138 GLU A N 1
ATOM 1040 C CA . GLU A 1 138 ? -7.500 -4.768 12.586 1.00 94.00 138 GLU A CA 1
ATOM 1041 C C . GLU A 1 138 ? -8.189 -3.432 12.909 1.00 94.00 138 GLU A C 1
ATOM 1043 O O . GLU A 1 138 ? -8.818 -3.321 13.957 1.00 94.00 138 GLU A O 1
ATOM 1048 N N . THR A 1 139 ? -8.199 -2.464 11.989 1.00 92.31 139 THR A N 1
ATOM 1049 C CA . THR A 1 139 ? -8.996 -1.232 12.108 1.00 92.31 139 THR A CA 1
ATOM 1050 C C . THR A 1 139 ? -10.493 -1.530 12.166 1.00 92.31 139 THR A C 1
ATOM 1052 O O . THR A 1 139 ? -11.198 -0.926 12.974 1.00 92.31 139 THR A O 1
ATOM 1055 N N . SER A 1 140 ? -10.989 -2.482 11.363 1.00 92.12 140 SER A N 1
ATOM 1056 C CA . SER A 1 140 ? -12.400 -2.899 11.412 1.00 92.12 140 SER A CA 1
ATOM 1057 C C . SER A 1 140 ? -12.759 -3.485 12.777 1.00 92.12 140 SER A C 1
ATOM 1059 O O . SER A 1 140 ? -13.719 -3.045 13.406 1.00 92.12 140 SER A O 1
ATOM 1061 N N . LYS A 1 141 ? -11.944 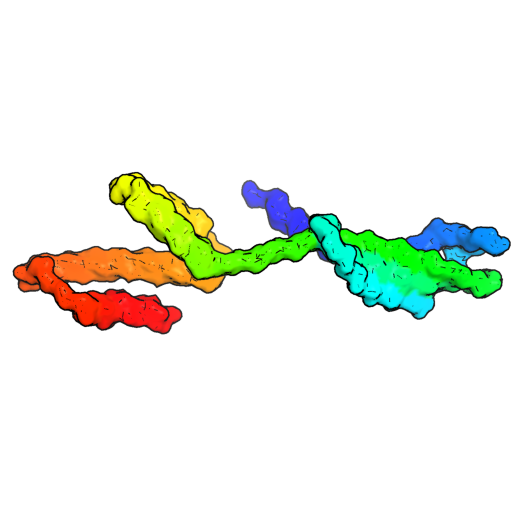-4.421 13.278 1.00 93.62 141 LYS A N 1
ATOM 1062 C CA . LYS A 1 141 ? -12.143 -5.026 14.605 1.00 93.62 141 LYS A CA 1
ATOM 1063 C C . LYS A 1 141 ? -12.044 -3.997 15.727 1.00 93.62 141 LYS A C 1
ATOM 1065 O O . LYS A 1 141 ? -12.820 -4.045 16.673 1.00 93.62 141 LYS A O 1
ATOM 1070 N N . PHE A 1 142 ? -11.105 -3.059 15.617 1.00 91.88 142 PHE A N 1
ATOM 1071 C CA . PHE A 1 142 ? -10.950 -1.971 16.575 1.00 91.88 142 PHE A CA 1
ATOM 1072 C C . PHE A 1 142 ? -12.193 -1.072 16.600 1.00 91.88 142 PHE A C 1
ATOM 1074 O O . PHE A 1 142 ? -12.695 -0.751 17.672 1.00 91.88 142 PHE A O 1
ATOM 1081 N N . SER A 1 143 ? -12.751 -0.735 15.433 1.00 88.50 143 SER A N 1
ATOM 1082 C CA . SER A 1 143 ? -14.002 0.027 15.341 1.00 88.50 143 SER A CA 1
ATOM 1083 C C . SER A 1 143 ? -15.192 -0.721 15.954 1.00 88.50 143 SER A C 1
ATOM 1085 O O . SER A 1 143 ? -16.010 -0.117 16.645 1.00 88.50 143 SER A O 1
ATOM 1087 N N . GLU A 1 144 ? -15.291 -2.033 15.736 1.00 91.50 144 GLU A N 1
ATOM 1088 C CA . GLU A 1 144 ? -16.324 -2.876 16.350 1.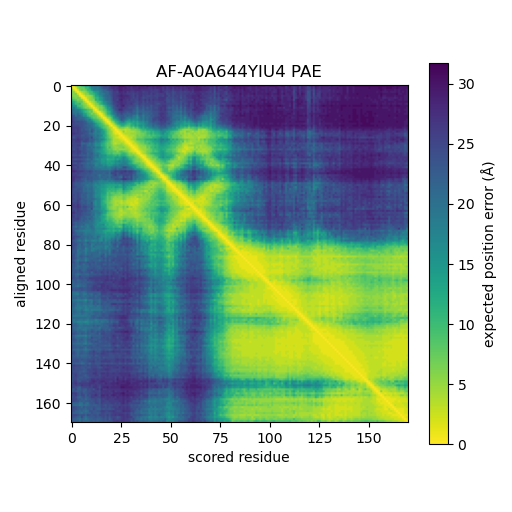00 91.50 144 GLU A CA 1
ATOM 1089 C C . GLU A 1 144 ? -16.177 -2.954 17.876 1.00 91.50 144 GLU A C 1
ATOM 1091 O O . GLU A 1 144 ? -17.170 -2.817 18.592 1.00 91.50 144 GLU A O 1
ATOM 1096 N N . ALA A 1 145 ? -14.948 -3.097 18.380 1.00 90.44 145 ALA A N 1
ATOM 1097 C CA . ALA A 1 145 ? -14.664 -3.102 19.813 1.00 90.44 145 ALA A CA 1
ATOM 1098 C C . ALA A 1 145 ? -15.045 -1.769 20.478 1.00 90.44 145 ALA A C 1
ATOM 1100 O O . ALA A 1 145 ? -15.727 -1.767 21.501 1.00 90.44 145 ALA A O 1
ATOM 1101 N N . LEU A 1 146 ? -14.707 -0.632 19.860 1.00 90.94 146 LEU A N 1
ATOM 1102 C CA . LEU A 1 146 ? -15.093 0.692 20.362 1.00 90.94 146 LEU A CA 1
ATOM 1103 C C . LEU A 1 146 ? -16.615 0.865 20.442 1.00 90.94 146 LEU A C 1
ATOM 1105 O O . LEU A 1 146 ? -17.132 1.366 21.442 1.00 90.94 146 LEU A O 1
ATOM 1109 N N . LYS A 1 147 ? -17.344 0.391 19.423 1.00 89.00 147 LYS A N 1
ATOM 1110 C CA . LYS A 1 147 ? -18.814 0.400 19.429 1.00 89.00 147 LYS A CA 1
ATOM 1111 C C . LYS A 1 147 ? -19.381 -0.450 20.567 1.00 89.00 147 LYS A C 1
ATOM 1113 O O . LYS A 1 147 ? -20.350 -0.029 21.193 1.00 89.00 147 LYS A O 1
ATOM 1118 N N . ALA A 1 148 ? -18.779 -1.604 20.859 1.00 91.00 148 ALA A N 1
ATOM 1119 C CA . ALA A 1 148 ? -19.180 -2.455 21.981 1.00 91.00 148 ALA A CA 1
ATOM 1120 C C . ALA A 1 148 ? -18.898 -1.803 23.350 1.00 91.00 148 ALA A C 1
ATOM 1122 O O . ALA A 1 148 ? -19.676 -1.977 24.285 1.00 91.00 148 ALA A O 1
ATOM 1123 N N . GLU A 1 149 ? -17.833 -1.005 23.456 1.00 88.50 149 GLU A N 1
ATOM 1124 C CA . GLU A 1 149 ? -17.497 -0.204 24.643 1.00 88.50 149 GLU A CA 1
ATOM 1125 C C . GLU A 1 149 ? -18.340 1.083 24.776 1.00 88.50 149 GLU A C 1
ATOM 1127 O O . GLU A 1 149 ? -18.200 1.821 25.753 1.00 88.50 149 GLU A O 1
ATOM 1132 N N . GLY A 1 150 ? -19.214 1.375 23.805 1.00 87.12 150 GLY A N 1
ATOM 1133 C CA . GLY A 1 150 ? -20.042 2.583 23.781 1.00 87.12 150 GLY A CA 1
ATOM 1134 C C . GLY A 1 150 ? -19.266 3.864 23.458 1.00 87.12 150 GLY A C 1
ATOM 1135 O O . GLY A 1 150 ? -19.759 4.961 23.721 1.00 87.12 150 GLY A O 1
ATOM 1136 N N . ARG A 1 151 ? -18.054 3.748 22.900 1.00 83.94 151 ARG A N 1
ATOM 1137 C CA . ARG A 1 151 ? -17.206 4.883 22.516 1.00 83.94 151 ARG A CA 1
ATOM 1138 C C . ARG A 1 151 ? -17.262 5.104 21.009 1.00 83.94 151 ARG A C 1
ATOM 1140 O O . ARG A 1 151 ? -17.079 4.182 20.221 1.00 83.94 151 ARG A O 1
ATOM 1147 N N . THR A 1 152 ? -17.487 6.349 20.603 1.00 76.94 152 THR A N 1
ATOM 1148 C CA . THR A 1 152 ? -17.480 6.762 19.188 1.00 76.94 152 THR A CA 1
ATOM 1149 C C . THR A 1 152 ? -16.163 7.396 18.758 1.00 76.94 152 THR A C 1
ATOM 1151 O O . THR A 1 152 ? -15.918 7.541 17.565 1.00 76.94 152 THR A O 1
ATOM 1154 N N . GLU A 1 153 ? -15.313 7.762 19.716 1.00 81.50 153 GLU A N 1
ATOM 1155 C CA . GLU A 1 153 ? -14.071 8.493 19.486 1.00 81.50 153 GLU A CA 1
ATOM 1156 C C . GLU A 1 153 ? -12.871 7.715 20.028 1.00 81.50 153 GLU A C 1
ATOM 1158 O O . GLU A 1 153 ? -12.958 7.032 21.050 1.00 81.50 153 GLU A O 1
ATOM 1163 N N . TYR A 1 154 ? -11.742 7.841 19.335 1.00 84.81 154 TYR A N 1
ATOM 1164 C CA . TYR A 1 154 ? -10.452 7.290 19.734 1.00 84.81 154 TYR A CA 1
ATOM 1165 C C . TYR A 1 154 ? -9.350 8.310 19.463 1.00 84.81 154 TYR A C 1
ATOM 1167 O O . TYR A 1 154 ? -9.460 9.157 18.574 1.00 84.81 154 TYR A O 1
ATOM 1175 N N . THR A 1 155 ? -8.261 8.223 20.224 1.00 88.75 155 THR A N 1
ATOM 1176 C CA . THR A 1 155 ? -7.089 9.074 19.985 1.00 88.75 155 THR A CA 1
ATOM 1177 C C . THR A 1 155 ? -6.173 8.452 18.934 1.00 88.75 155 THR A C 1
ATOM 1179 O O . THR A 1 155 ? -6.075 7.231 18.808 1.00 88.75 155 THR A O 1
ATOM 1182 N N . ILE A 1 156 ? -5.455 9.296 18.186 1.00 86.81 156 ILE A N 1
ATOM 1183 C CA . ILE A 1 156 ? -4.493 8.827 17.176 1.00 86.81 156 ILE A CA 1
ATOM 1184 C C . ILE A 1 156 ? -3.409 7.955 17.826 1.00 86.81 156 ILE A C 1
ATOM 1186 O O . ILE A 1 156 ? -3.035 6.936 17.254 1.00 86.81 156 ILE A O 1
ATOM 1190 N N . GLY A 1 157 ? -2.944 8.316 19.029 1.00 88.12 157 GLY A N 1
ATOM 1191 C CA . GLY A 1 157 ? -1.945 7.538 19.772 1.00 88.12 157 GLY A CA 1
ATOM 1192 C C . GLY A 1 157 ? -2.417 6.115 20.064 1.00 88.12 157 GLY A C 1
ATOM 1193 O O . GLY A 1 157 ? -1.726 5.157 19.736 1.00 88.12 157 GLY A O 1
ATOM 1194 N N . GLU A 1 158 ? -3.647 5.968 20.560 1.00 89.12 158 GLU A N 1
ATOM 1195 C CA . GLU A 1 158 ? -4.241 4.656 20.821 1.00 89.12 158 GLU A CA 1
ATOM 1196 C C . GLU A 1 158 ? -4.352 3.796 19.555 1.00 89.12 158 GLU A C 1
ATOM 1198 O O . GLU A 1 158 ? -4.011 2.613 19.577 1.00 89.12 158 GLU A O 1
ATOM 1203 N N . TYR A 1 159 ? -4.798 4.383 18.441 1.00 89.12 159 TYR A N 1
ATOM 1204 C CA . TYR A 1 159 ? -4.895 3.672 17.166 1.00 89.12 159 TYR A CA 1
ATOM 1205 C C . TYR A 1 159 ? -3.521 3.227 16.649 1.00 89.12 159 TYR A C 1
ATOM 1207 O O . TYR A 1 159 ? -3.351 2.094 16.191 1.00 89.12 159 TYR A O 1
ATOM 1215 N N . VAL A 1 160 ? -2.518 4.101 16.746 1.00 89.31 160 VAL A N 1
ATOM 1216 C CA . VAL A 1 160 ? -1.149 3.789 16.330 1.00 89.31 160 VAL A CA 1
ATOM 1217 C C . VAL A 1 160 ? -0.571 2.656 17.177 1.00 89.31 160 VAL A C 1
ATOM 1219 O O . VAL A 1 160 ? -0.016 1.711 16.614 1.00 89.31 160 VAL A O 1
ATOM 1222 N N . ASP A 1 161 ? -0.756 2.701 18.493 1.00 90.75 161 ASP A N 1
ATOM 1223 C CA . ASP A 1 161 ? -0.214 1.703 19.416 1.00 90.75 161 ASP A CA 1
ATOM 1224 C C . ASP A 1 161 ? -0.911 0.345 19.297 1.00 90.75 161 ASP A C 1
ATOM 1226 O O . ASP A 1 161 ? -0.245 -0.694 19.307 1.00 90.75 161 ASP A O 1
ATOM 1230 N N . LYS A 1 162 ? -2.243 0.335 19.157 1.00 88.62 162 LYS A N 1
ATOM 1231 C CA . LYS A 1 162 ? -3.035 -0.903 19.122 1.00 88.62 162 LYS A CA 1
ATOM 1232 C C . LYS A 1 162 ? -3.093 -1.552 17.741 1.00 88.62 162 LYS A C 1
ATOM 1234 O O . LYS A 1 162 ? -3.133 -2.777 17.661 1.00 88.62 162 LYS A O 1
ATOM 1239 N N . VAL A 1 163 ? -3.107 -0.762 16.665 1.00 90.44 163 VAL A N 1
ATOM 1240 C CA . VAL A 1 163 ? -3.321 -1.267 15.298 1.00 90.44 163 VAL A CA 1
ATOM 1241 C C . VAL A 1 163 ? -2.049 -1.173 14.462 1.00 90.44 163 VAL A C 1
ATOM 1243 O O . VAL A 1 163 ? -1.574 -2.178 13.938 1.00 90.44 163 VAL A O 1
ATOM 1246 N N . VAL A 1 164 ? -1.465 0.019 14.331 1.00 89.31 164 VAL A N 1
ATOM 1247 C CA . VAL A 1 164 ? -0.442 0.275 13.300 1.00 89.31 164 VAL A CA 1
ATOM 1248 C C . VAL A 1 164 ? 0.934 -0.284 13.678 1.00 89.31 164 VAL A C 1
ATOM 1250 O O . VAL A 1 164 ? 1.545 -1.010 12.890 1.00 89.31 164 VAL A O 1
ATOM 1253 N N . LEU A 1 165 ? 1.443 0.032 14.872 1.00 91.94 165 LEU A N 1
ATOM 1254 C CA . LEU A 1 165 ? 2.788 -0.359 15.308 1.00 91.94 165 LEU A CA 1
ATOM 1255 C C 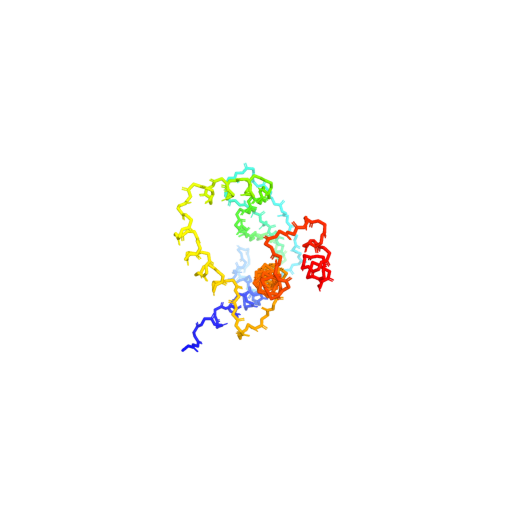. LEU A 1 165 ? 2.99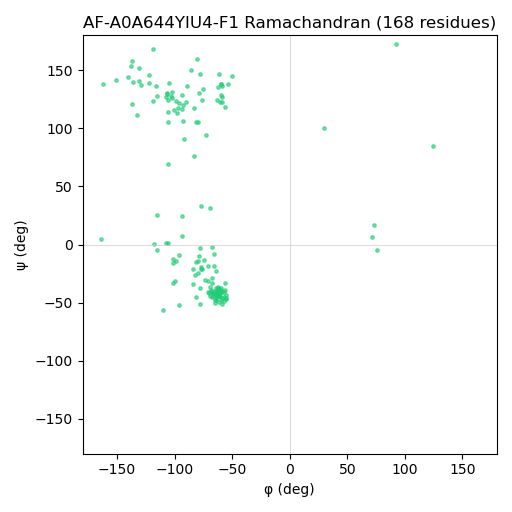7 -1.876 15.388 1.00 91.94 165 LEU A C 1
ATOM 1257 O O . LEU A 1 165 ? 4.056 -2.326 14.936 1.00 91.94 165 LEU A O 1
ATOM 1261 N N . PRO A 1 166 ? 2.052 -2.680 15.914 1.00 93.25 166 PRO A N 1
ATOM 1262 C CA . PRO A 1 166 ? 2.214 -4.128 15.954 1.00 93.25 166 PRO A CA 1
ATOM 1263 C C . PRO A 1 166 ? 2.392 -4.730 14.559 1.00 93.25 166 PRO A C 1
ATOM 1265 O O . PRO A 1 166 ? 3.214 -5.621 14.382 1.00 93.25 166 PRO A O 1
ATOM 1268 N N . ILE A 1 167 ? 1.680 -4.206 13.557 1.00 92.19 167 ILE A N 1
ATOM 1269 C CA . ILE A 1 167 ? 1.724 -4.713 12.179 1.00 92.19 167 ILE A CA 1
ATOM 1270 C C . ILE A 1 167 ? 2.980 -4.234 11.452 1.00 92.19 167 ILE A C 1
ATOM 1272 O O . ILE A 1 167 ? 3.580 -4.980 10.678 1.00 92.19 167 ILE A O 1
ATOM 1276 N N . MET A 1 168 ? 3.407 -2.995 11.699 1.00 88.69 168 MET A N 1
ATOM 1277 C CA . MET A 1 168 ? 4.577 -2.443 11.020 1.00 88.69 168 MET A CA 1
ATOM 1278 C C . MET A 1 168 ? 5.877 -3.149 11.428 1.00 88.69 168 MET A C 1
ATOM 1280 O O . MET A 1 168 ? 6.791 -3.243 10.605 1.00 88.69 168 MET A O 1
ATOM 1284 N N . LYS A 1 169 ? 5.924 -3.680 12.658 1.00 88.88 169 LYS A N 1
ATOM 1285 C CA . LYS A 1 169 ? 7.051 -4.433 13.234 1.00 88.88 169 LYS A CA 1
ATOM 1286 C C . LYS A 1 169 ? 7.161 -5.896 12.769 1.00 88.88 169 LYS A C 1
ATOM 1288 O O . LYS A 1 169 ? 8.172 -6.515 13.086 1.00 88.88 169 LYS A O 1
ATOM 1293 N N . LEU A 1 170 ? 6.155 -6.435 12.069 1.00 82.50 170 LEU A N 1
ATOM 1294 C CA . LEU A 1 170 ? 6.194 -7.781 11.465 1.00 82.50 170 LEU A CA 1
ATOM 1295 C C . LEU A 1 170 ? 7.203 -7.863 10.316 1.00 82.50 170 LEU A C 1
ATOM 1297 O O . LEU A 1 170 ? 7.747 -8.958 10.093 1.00 82.50 170 LEU A O 1
#

Sequence (170 aa):
MGVLLDKLRLCGEVLRGTEATGACGVCGGTDTTLRYASGTRHNPTGPDGILIVYEAEVVCNECGAVGNTSRIWRLPPDKPRLNRKKFAKEVLAEFEQMDVLRADFFLRKAIGCMVAPDMREVTPEAVGVLKLIKIAVETSKFSEALKAEGRTEYTIGEYVDKVVLPIMKL

Organism: NCBI:txid1076179

Secondary structure (DSSP, 8-state):
--SSSGGGTGGGSTT------PPPTTT----EEEEEEEEEEE--SSTT-EEEEEEEEEEETTT--EEEEEEEEEEPPPPPPP-HHHHHHHHHHHHHTS-HHHHHHHHHHHHHHH--SS-S---HHHHHHHHHHHHHHHHHHHHHHHHHTT-----HHHHIIIIIHHHHT-